Protein AF-M6F0S8-F1 (afdb_monomer_lite)

Secondary structure (DSSP, 8-state):
---SSSS--HHHHHHHHHHHHH-TT-EEEEEE--TTTTSSSS--TTS-EEEEEETTEEEEEE-SSS-SHHHHTSPPP-TT----

Structure (mmCIF, N/CA/C/O backbone):
data_AF-M6F0S8-F1
#
_entry.id   AF-M6F0S8-F1
#
loop_
_atom_site.group_PDB
_atom_site.id
_atom_site.type_symbol
_atom_site.label_atom_id
_atom_site.label_alt_id
_atom_site.label_comp_id
_atom_site.label_asym_id
_atom_site.label_entity_id
_atom_site.label_seq_id
_atom_site.pdbx_PDB_ins_code
_atom_site.Cartn_x
_atom_site.Cartn_y
_atom_site.Cartn_z
_atom_site.occupancy
_atom_site.B_iso_or_equiv
_atom_site.auth_seq_id
_atom_site.auth_comp_id
_atom_site.auth_asym_id
_atom_site.auth_atom_id
_atom_site.pdbx_PDB_model_num
ATOM 1 N N . MET A 1 1 ? 3.752 24.900 -12.926 1.00 35.91 1 MET A N 1
ATOM 2 C CA . MET A 1 1 ? 4.389 23.608 -13.249 1.00 35.91 1 MET A CA 1
ATOM 3 C C . MET A 1 1 ? 3.657 22.543 -12.457 1.00 35.91 1 MET A C 1
ATOM 5 O O . MET A 1 1 ? 3.694 22.576 -11.237 1.00 35.91 1 MET A O 1
ATOM 9 N N . SER A 1 2 ? 2.867 21.733 -13.155 1.00 46.56 2 SER A N 1
ATOM 10 C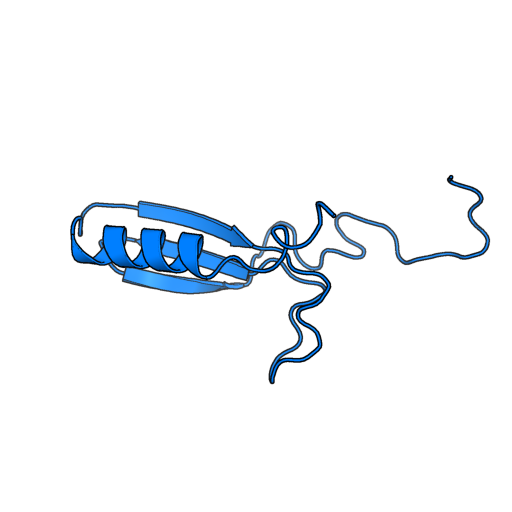 CA . SER A 1 2 ? 1.988 20.696 -12.609 1.00 46.56 2 SER A CA 1
ATOM 11 C C . SER A 1 2 ? 2.703 19.359 -12.768 1.00 46.56 2 SER A C 1
ATOM 13 O O . SER A 1 2 ? 2.896 18.938 -13.902 1.00 46.56 2 SER A O 1
ATOM 15 N N . GLY A 1 3 ? 3.131 18.740 -11.667 1.00 37.12 3 GLY A N 1
ATOM 16 C CA . GLY A 1 3 ? 3.820 17.442 -11.712 1.00 37.12 3 GLY A CA 1
ATOM 17 C C . GLY A 1 3 ? 4.332 16.892 -10.376 1.00 37.12 3 GLY A C 1
ATOM 18 O O . GLY A 1 3 ? 5.089 15.940 -10.388 1.00 37.12 3 GLY A O 1
ATOM 19 N N . LEU A 1 4 ? 3.958 17.469 -9.227 1.00 41.94 4 LEU A N 1
ATOM 20 C CA . LEU A 1 4 ? 4.554 17.133 -7.918 1.00 41.94 4 LEU A CA 1
ATOM 21 C C . LEU A 1 4 ? 3.631 16.337 -6.975 1.00 41.94 4 LEU A C 1
ATOM 23 O O . LEU A 1 4 ? 3.925 16.232 -5.791 1.00 41.94 4 LEU A O 1
ATOM 27 N N . PHE A 1 5 ? 2.512 15.792 -7.466 1.00 44.03 5 PHE A N 1
ATOM 28 C CA . PHE A 1 5 ? 1.508 15.141 -6.604 1.00 44.03 5 PHE A CA 1
ATOM 29 C C . PHE A 1 5 ? 1.251 13.654 -6.890 1.00 44.03 5 PHE A C 1
ATOM 31 O O . PHE A 1 5 ? 0.408 13.073 -6.2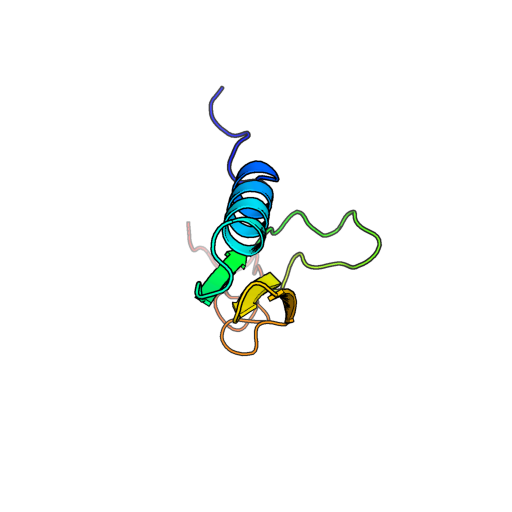14 1.00 44.03 5 PHE A O 1
ATOM 38 N N . ASN A 1 6 ? 1.971 13.031 -7.833 1.00 46.16 6 ASN A N 1
ATOM 39 C CA . ASN A 1 6 ? 1.897 11.575 -8.047 1.00 46.16 6 ASN A CA 1
ATOM 40 C C . ASN A 1 6 ? 2.841 10.769 -7.142 1.00 46.16 6 ASN A C 1
ATOM 42 O O . ASN A 1 6 ? 2.800 9.547 -7.166 1.00 46.16 6 ASN A O 1
ATOM 46 N N . HIS A 1 7 ? 3.651 11.436 -6.322 1.00 54.12 7 HIS A N 1
ATOM 47 C CA . HIS A 1 7 ? 4.498 10.778 -5.330 1.00 54.12 7 HIS A CA 1
ATOM 48 C C . HIS A 1 7 ? 3.649 10.333 -4.132 1.00 54.12 7 HIS A C 1
ATOM 50 O O . HIS A 1 7 ? 2.673 11.021 -3.811 1.00 54.12 7 HIS A O 1
ATOM 56 N N . ARG A 1 8 ? 4.021 9.230 -3.458 1.00 61.12 8 ARG A N 1
ATOM 57 C CA . ARG A 1 8 ? 3.411 8.711 -2.217 1.00 61.12 8 ARG A CA 1
ATOM 58 C C . ARG A 1 8 ? 2.852 9.832 -1.334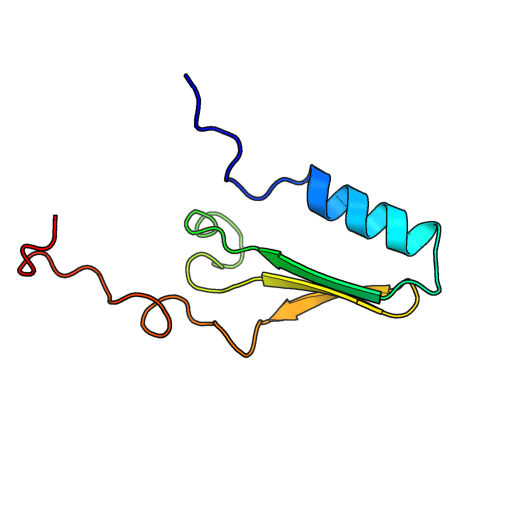 1.00 61.12 8 ARG A C 1
ATOM 60 O O . ARG A 1 8 ? 3.552 10.460 -0.539 1.00 61.12 8 ARG A O 1
ATOM 67 N N . SER A 1 9 ? 1.554 10.097 -1.477 1.00 67.69 9 SER A N 1
ATOM 68 C CA . SER A 1 9 ? 0.923 11.211 -0.781 1.00 67.69 9 SER A CA 1
ATOM 69 C C . SER A 1 9 ? 0.663 10.793 0.656 1.00 67.69 9 SER A C 1
ATOM 71 O O . SER A 1 9 ? -0.281 10.048 0.934 1.00 67.69 9 SER A O 1
ATOM 73 N N . ALA A 1 10 ? 1.498 11.285 1.576 1.00 76.06 10 ALA A N 1
ATOM 74 C CA . ALA A 1 10 ? 1.339 11.073 3.016 1.00 76.06 10 ALA A CA 1
ATOM 75 C C . ALA A 1 10 ? -0.101 11.360 3.481 1.00 76.06 10 ALA A C 1
ATOM 77 O O . ALA A 1 10 ? -0.632 10.642 4.323 1.00 76.06 10 ALA A O 1
ATOM 78 N N . LEU A 1 11 ? -0.777 12.317 2.832 1.00 84.69 11 LEU A N 1
ATOM 79 C CA . LEU A 1 11 ? -2.169 12.669 3.093 1.00 84.69 11 LEU A CA 1
ATOM 80 C C . LEU A 1 11 ? -3.137 11.481 2.966 1.00 84.69 11 LEU A C 1
ATOM 82 O O . LEU A 1 11 ? -4.034 11.340 3.792 1.00 84.69 11 LEU A O 1
ATOM 86 N N . ILE A 1 12 ? -2.991 10.628 1.947 1.00 87.88 12 ILE A N 1
ATOM 87 C CA . ILE A 1 12 ? -3.920 9.504 1.738 1.00 87.88 12 ILE A CA 1
ATOM 88 C C . ILE A 1 12 ? -3.715 8.425 2.806 1.00 87.88 12 ILE A C 1
ATOM 90 O O . ILE A 1 12 ? -4.691 7.881 3.330 1.00 87.88 12 ILE A O 1
ATOM 94 N N . ILE A 1 13 ? -2.461 8.168 3.186 1.00 90.12 13 ILE A N 1
ATOM 95 C CA . ILE A 1 13 ? -2.130 7.244 4.278 1.00 90.12 13 ILE A CA 1
ATOM 96 C C . ILE A 1 13 ? -2.663 7.795 5.610 1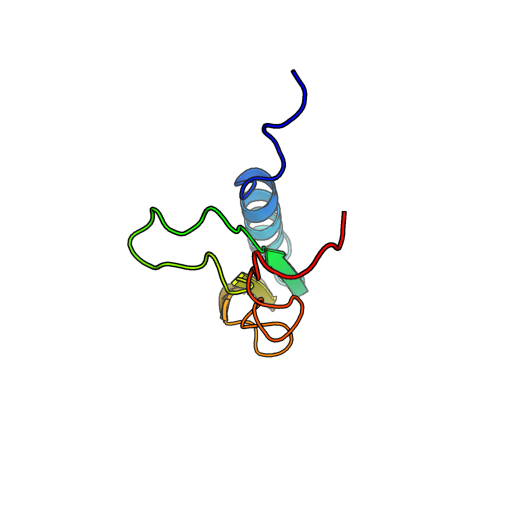.00 90.12 13 ILE A C 1
ATOM 98 O O . ILE A 1 13 ? -3.288 7.057 6.373 1.00 90.12 13 ILE A O 1
ATOM 102 N N . ASP A 1 14 ? -2.505 9.097 5.863 1.00 92.06 14 ASP A N 1
ATOM 103 C CA . ASP A 1 14 ? -3.020 9.766 7.062 1.00 92.06 14 ASP A CA 1
ATOM 104 C C . ASP A 1 14 ? -4.550 9.710 7.150 1.00 92.06 14 ASP A C 1
ATOM 106 O O . ASP A 1 14 ? -5.102 9.514 8.235 1.00 92.06 14 ASP A O 1
ATOM 110 N N . ILE A 1 15 ? -5.256 9.819 6.020 1.00 92.31 15 ILE A N 1
ATOM 111 C CA . ILE A 1 15 ? -6.710 9.622 5.967 1.00 92.31 15 ILE A CA 1
ATOM 112 C C . ILE A 1 15 ? -7.069 8.178 6.336 1.00 92.31 15 ILE A C 1
ATOM 114 O O . ILE A 1 15 ? -7.949 7.972 7.172 1.00 92.31 15 ILE A O 1
ATOM 118 N N . PHE A 1 16 ? -6.384 7.179 5.771 1.00 93.25 16 PHE A N 1
ATOM 119 C CA . PHE A 1 16 ? -6.612 5.767 6.108 1.00 93.25 16 PHE A CA 1
ATOM 120 C C . PHE A 1 16 ? -6.372 5.485 7.592 1.00 93.25 16 PHE A C 1
ATOM 122 O O . PHE A 1 16 ? -7.177 4.807 8.235 1.00 93.25 16 PHE A O 1
ATOM 129 N N . LYS A 1 17 ? -5.313 6.071 8.153 1.00 94.12 17 LYS A N 1
ATOM 130 C CA . LYS A 1 17 ? -5.013 6.009 9.584 1.00 94.12 17 LYS A CA 1
ATOM 131 C C . LYS A 1 17 ? -6.094 6.694 10.412 1.00 94.12 17 LYS A C 1
ATOM 133 O O . LYS A 1 17 ? -6.556 6.163 11.416 1.00 94.12 17 LYS A O 1
ATOM 138 N N . LYS A 1 18 ? -6.585 7.852 9.971 1.00 95.75 18 LYS A N 1
ATOM 139 C CA . LYS A 1 18 ? -7.671 8.521 10.683 1.00 95.75 18 LYS A CA 1
ATOM 140 C C . LYS A 1 18 ? -8.932 7.662 10.698 1.00 95.75 18 LYS A C 1
ATOM 142 O O . LYS A 1 18 ? -9.541 7.527 11.754 1.00 95.75 18 LYS A O 1
ATOM 147 N N . ILE A 1 19 ? -9.297 7.065 9.561 1.00 95.00 19 ILE A N 1
ATOM 148 C CA . ILE A 1 19 ? -10.442 6.151 9.445 1.00 95.00 19 ILE A CA 1
ATOM 149 C C . ILE A 1 19 ? -10.266 4.948 10.376 1.00 95.00 19 ILE A C 1
ATOM 151 O O . ILE A 1 19 ? -11.231 4.575 11.044 1.00 95.00 19 ILE A O 1
ATOM 155 N N . SER A 1 20 ? -9.061 4.370 10.460 1.00 95.06 20 SER A N 1
ATOM 156 C CA . SER A 1 20 ? -8.794 3.244 11.361 1.00 95.06 20 SER A CA 1
ATOM 157 C C . SER A 1 20 ? -9.050 3.594 12.827 1.00 95.06 20 SER A C 1
ATOM 159 O O . SER A 1 20 ? -9.624 2.780 13.549 1.00 95.06 20 SER A O 1
ATOM 161 N N . ASP A 1 21 ? -8.723 4.825 13.230 1.00 95.12 21 ASP A N 1
ATOM 162 C CA . ASP A 1 21 ? -8.913 5.311 14.600 1.00 95.12 21 ASP A CA 1
ATOM 163 C C . ASP A 1 21 ? -10.382 5.616 14.934 1.00 95.12 21 ASP A C 1
ATOM 165 O O . ASP A 1 21 ? -10.859 5.286 16.020 1.00 95.12 21 ASP A O 1
ATOM 169 N N . ILE A 1 22 ? -11.110 6.284 14.029 1.00 97.12 22 ILE A N 1
ATOM 170 C CA . ILE A 1 22 ? -12.476 6.762 14.317 1.00 97.12 22 ILE A CA 1
ATOM 171 C C . ILE A 1 22 ? -13.568 5.740 13.984 1.00 97.12 22 ILE A C 1
ATOM 173 O O . ILE A 1 22 ? -14.691 5.861 14.473 1.00 97.12 22 ILE A O 1
ATOM 177 N N . MET A 1 23 ? -13.267 4.744 13.149 1.00 95.06 23 MET A N 1
ATOM 178 C CA . MET A 1 23 ? -14.232 3.757 12.665 1.00 95.06 23 MET A CA 1
ATOM 179 C C . MET A 1 23 ? -13.640 2.341 12.748 1.00 95.06 23 MET A C 1
ATOM 181 O O . MET A 1 23 ? -13.256 1.763 11.730 1.00 95.06 23 MET A O 1
ATOM 185 N N . PRO A 1 24 ? -13.625 1.710 13.939 1.00 90.06 24 PRO A N 1
ATOM 186 C CA . PRO A 1 24 ? -13.019 0.389 14.137 1.00 90.06 24 PRO A CA 1
ATOM 187 C C . PRO A 1 24 ? -13.737 -0.746 13.389 1.00 90.06 24 PRO A C 1
ATOM 189 O O . PRO A 1 24 ? -13.239 -1.863 13.344 1.00 90.06 24 PRO A O 1
ATOM 192 N N . GLY A 1 25 ? -14.912 -0.495 12.801 1.00 93.75 25 GLY A N 1
ATOM 193 C CA . GLY A 1 25 ? -15.604 -1.441 11.917 1.00 93.75 25 GLY A CA 1
ATOM 194 C C . GLY A 1 25 ? -15.175 -1.362 10.447 1.00 93.75 25 GLY A C 1
ATOM 195 O O . GLY A 1 25 ? -15.562 -2.228 9.664 1.00 93.75 25 GLY A O 1
ATOM 196 N N . SER A 1 26 ? -14.400 -0.344 10.066 1.00 93.88 26 SER A N 1
ATOM 197 C CA . SER A 1 26 ? -13.981 -0.129 8.683 1.00 93.88 26 SER A CA 1
ATOM 198 C C . SER A 1 26 ? -13.009 -1.204 8.204 1.00 93.88 26 SER A C 1
ATOM 200 O O . SER A 1 26 ? -12.220 -1.773 8.969 1.00 93.88 26 SER A O 1
ATOM 202 N N . TYR A 1 27 ? -13.069 -1.460 6.902 1.00 95.81 27 TYR A N 1
ATOM 203 C CA . TYR A 1 27 ? -12.151 -2.321 6.176 1.00 95.81 27 TYR A CA 1
ATOM 204 C C . TYR A 1 27 ? -11.853 -1.707 4.808 1.00 95.81 27 TYR A C 1
ATOM 206 O O . TYR A 1 27 ? -12.682 -0.981 4.259 1.00 95.81 27 TYR A O 1
ATOM 214 N N . GLY A 1 28 ? -10.674 -1.983 4.261 1.00 94.75 28 GLY A N 1
ATOM 215 C CA . GLY A 1 28 ? -10.270 -1.445 2.968 1.00 94.75 28 GLY A CA 1
ATOM 216 C C . GLY A 1 28 ? -8.843 -1.817 2.597 1.00 94.75 28 GLY A C 1
ATOM 217 O O . GLY A 1 28 ? -8.062 -2.254 3.442 1.00 94.75 28 GLY A O 1
ATOM 218 N N . LEU A 1 29 ? -8.520 -1.630 1.323 1.00 95.69 29 LEU A N 1
ATOM 219 C CA . LEU A 1 29 ? -7.177 -1.779 0.778 1.00 95.69 29 LEU A CA 1
ATOM 220 C C . LEU A 1 29 ? -6.813 -0.477 0.067 1.00 95.69 29 LEU A C 1
ATOM 222 O O . LEU A 1 29 ? -7.620 0.051 -0.698 1.00 95.69 29 LEU A O 1
ATOM 226 N N . LEU A 1 30 ? -5.611 0.022 0.320 1.00 94.00 30 LEU A N 1
ATOM 227 C CA . LEU A 1 30 ? -5.010 1.126 -0.414 1.00 94.00 30 LEU A CA 1
ATOM 228 C C . LEU A 1 30 ? -3.733 0.609 -1.071 1.00 94.00 30 LEU A C 1
ATOM 230 O O . LEU A 1 30 ? -2.787 0.240 -0.383 1.00 94.00 30 LEU A O 1
ATOM 234 N N . TYR A 1 31 ? -3.738 0.579 -2.397 1.00 93.31 31 TYR A N 1
ATOM 235 C CA . TYR A 1 31 ? -2.585 0.220 -3.212 1.00 93.31 31 TYR A CA 1
ATOM 236 C C . TYR A 1 31 ? -1.799 1.482 -3.551 1.00 93.31 31 TYR A C 1
ATOM 238 O O . TYR A 1 31 ? -2.383 2.465 -4.007 1.00 93.31 31 TYR A O 1
ATOM 246 N N . ILE A 1 32 ? -0.489 1.447 -3.325 1.00 90.31 32 ILE A N 1
ATOM 247 C CA . ILE A 1 32 ? 0.440 2.510 -3.703 1.00 90.31 32 ILE A CA 1
ATOM 248 C C . ILE A 1 32 ? 1.558 1.868 -4.516 1.00 90.31 32 ILE A C 1
ATOM 250 O O . ILE A 1 32 ? 2.177 0.915 -4.054 1.00 90.31 32 ILE A O 1
ATOM 254 N N . HIS A 1 33 ? 1.798 2.396 -5.708 1.00 90.38 33 HIS A N 1
ATOM 255 C CA . HIS A 1 33 ? 2.981 2.113 -6.509 1.00 90.38 33 HIS A CA 1
ATOM 256 C C . HIS A 1 33 ? 3.718 3.431 -6.706 1.00 90.38 33 HIS A C 1
ATOM 258 O O . HIS A 1 33 ? 3.089 4.431 -7.058 1.00 90.38 33 HIS A O 1
ATOM 264 N N . ASP A 1 34 ? 5.010 3.433 -6.406 1.00 88.00 34 ASP A N 1
ATOM 265 C CA . ASP A 1 34 ? 5.866 4.610 -6.463 1.00 88.00 34 ASP A CA 1
ATOM 266 C C . ASP A 1 34 ? 7.226 4.183 -7.018 1.00 88.00 34 ASP A C 1
ATOM 268 O O . ASP A 1 34 ? 8.046 3.610 -6.306 1.00 88.00 34 ASP A O 1
ATOM 272 N N . GLU A 1 35 ? 7.435 4.422 -8.312 1.00 83.50 35 GLU A N 1
ATOM 273 C CA . GLU A 1 35 ? 8.654 4.028 -9.032 1.00 83.50 35 GLU A CA 1
ATOM 274 C C . GLU A 1 35 ? 9.916 4.743 -8.520 1.00 83.50 35 GLU A C 1
ATOM 276 O O . GLU A 1 35 ? 11.029 4.289 -8.767 1.00 83.50 35 GLU A O 1
ATOM 281 N N . GLU A 1 36 ? 9.757 5.841 -7.773 1.00 81.50 36 GLU A N 1
ATOM 282 C CA . GLU A 1 36 ? 10.857 6.583 -7.152 1.00 81.50 36 GLU A CA 1
ATOM 283 C C . GLU A 1 36 ? 11.132 6.151 -5.696 1.00 81.50 36 GLU A C 1
ATOM 285 O O . GLU A 1 36 ? 11.920 6.794 -4.994 1.00 81.50 36 GLU A O 1
ATOM 290 N N . ASP A 1 37 ? 10.501 5.072 -5.212 1.00 81.31 37 ASP A N 1
ATOM 291 C CA . ASP A 1 37 ? 10.725 4.513 -3.869 1.00 81.31 37 ASP A CA 1
ATOM 292 C C . ASP A 1 37 ? 11.995 3.636 -3.792 1.00 81.31 37 ASP A C 1
ATOM 294 O O . ASP A 1 37 ? 12.036 2.608 -3.118 1.00 81.31 37 ASP A O 1
ATOM 298 N N . ASP A 1 38 ? 13.045 4.049 -4.505 1.00 74.75 38 ASP A N 1
ATOM 299 C CA . ASP A 1 38 ? 14.372 3.421 -4.550 1.00 74.75 38 ASP A CA 1
ATOM 300 C C . ASP A 1 38 ? 15.367 4.060 -3.558 1.00 74.75 38 ASP A C 1
ATOM 302 O O . ASP A 1 38 ? 16.451 3.534 -3.297 1.00 74.75 38 ASP A O 1
ATOM 306 N N . LYS A 1 39 ? 15.005 5.215 -2.985 1.00 74.06 39 LYS A N 1
ATOM 307 C CA . LYS A 1 39 ? 15.869 6.035 -2.110 1.00 74.06 39 LYS A CA 1
ATOM 308 C C . LYS A 1 39 ? 15.713 5.753 -0.614 1.00 74.06 39 LYS A C 1
ATOM 310 O O . LYS A 1 39 ? 16.440 6.348 0.185 1.00 74.06 39 LYS A O 1
ATOM 315 N N . ASN A 1 40 ? 14.761 4.912 -0.219 1.00 72.00 40 ASN A N 1
ATOM 316 C CA . ASN A 1 40 ? 14.520 4.556 1.181 1.00 72.00 40 ASN A CA 1
ATOM 317 C C . ASN A 1 40 ? 15.362 3.337 1.615 1.00 72.00 40 ASN A C 1
ATOM 319 O O . ASN A 1 40 ? 16.096 2.755 0.825 1.00 72.00 40 ASN A O 1
ATOM 323 N N . GLU A 1 41 ? 15.298 2.954 2.898 1.00 80.31 41 GLU A N 1
ATOM 324 C CA . GLU A 1 41 ? 16.047 1.793 3.428 1.00 80.31 41 GLU A CA 1
ATOM 325 C C . GLU A 1 41 ? 15.666 0.465 2.748 1.00 80.31 41 GLU A C 1
ATOM 327 O O . GLU A 1 41 ? 16.463 -0.474 2.724 1.00 80.31 41 GLU A O 1
ATOM 332 N N . ILE A 1 42 ? 14.445 0.392 2.215 1.00 81.38 42 ILE A N 1
ATOM 333 C CA . ILE A 1 42 ? 13.912 -0.729 1.446 1.00 81.38 42 ILE A CA 1
ATOM 334 C C . ILE A 1 42 ? 13.448 -0.164 0.106 1.00 81.38 42 ILE A C 1
ATOM 336 O O . ILE A 1 42 ? 12.684 0.797 0.084 1.00 81.38 42 ILE A O 1
ATOM 340 N N . ASP A 1 43 ? 13.919 -0.771 -0.979 1.00 87.12 43 ASP A N 1
ATOM 341 C CA . ASP A 1 43 ? 13.516 -0.438 -2.341 1.00 87.12 43 ASP A CA 1
ATOM 342 C C . ASP A 1 43 ? 12.144 -1.056 -2.646 1.00 87.12 43 ASP A C 1
ATOM 344 O O . ASP A 1 43 ? 11.985 -2.283 -2.629 1.00 87.12 43 ASP A O 1
ATOM 348 N N . HIS A 1 44 ? 11.163 -0.192 -2.900 1.00 87.12 44 HIS A N 1
ATOM 349 C CA . HIS A 1 44 ? 9.806 -0.563 -3.294 1.00 87.12 44 HIS A CA 1
ATOM 350 C C . HIS A 1 44 ? 9.463 -0.117 -4.727 1.00 87.12 44 HIS A C 1
ATOM 352 O O . HIS A 1 44 ? 8.316 -0.266 -5.145 1.00 87.12 44 HIS A O 1
ATOM 358 N N . SER A 1 45 ? 10.439 0.374 -5.500 1.00 91.06 45 SER A N 1
ATOM 359 C CA . SER A 1 45 ? 10.233 0.945 -6.844 1.00 91.06 45 SER A CA 1
ATOM 360 C C . SER A 1 45 ? 9.575 -0.007 -7.848 1.00 91.06 45 SER A C 1
ATOM 362 O O . SER A 1 45 ? 8.949 0.436 -8.805 1.00 91.06 45 SER A O 1
ATOM 364 N N . ASN A 1 46 ? 9.698 -1.320 -7.629 1.00 93.75 46 ASN A N 1
ATOM 365 C CA . ASN A 1 46 ? 9.142 -2.357 -8.496 1.00 93.75 46 ASN A CA 1
ATOM 366 C C . ASN A 1 46 ? 8.042 -3.200 -7.817 1.00 93.75 46 ASN A C 1
ATOM 368 O O . ASN A 1 46 ? 7.749 -4.319 -8.252 1.00 93.75 46 ASN A O 1
ATOM 372 N N . GLU A 1 47 ? 7.444 -2.715 -6.725 1.00 93.19 47 GLU A N 1
ATOM 373 C CA . GLU A 1 47 ? 6.336 -3.393 -6.048 1.00 93.19 47 GLU A CA 1
ATOM 374 C C . GLU A 1 47 ? 5.195 -2.446 -5.663 1.00 93.19 47 GLU A C 1
ATOM 376 O O . GLU A 1 47 ? 5.375 -1.265 -5.380 1.00 93.19 47 GLU A O 1
ATOM 381 N N . PHE A 1 48 ? 3.980 -2.989 -5.622 1.00 93.31 48 PHE A N 1
ATOM 382 C CA . PHE A 1 48 ? 2.854 -2.323 -4.985 1.00 93.31 48 PHE A CA 1
ATOM 383 C C . PHE A 1 48 ? 2.917 -2.563 -3.479 1.00 93.31 48 PHE A C 1
ATOM 385 O O . PHE A 1 48 ? 2.891 -3.696 -2.988 1.00 93.31 48 PHE A O 1
ATOM 392 N N . VAL A 1 49 ? 2.904 -1.472 -2.726 1.00 91.94 49 VAL A N 1
ATOM 393 C CA . VAL A 1 49 ? 2.718 -1.487 -1.282 1.00 91.94 49 VAL A CA 1
ATOM 394 C C . VAL A 1 49 ? 1.225 -1.430 -0.972 1.00 91.94 49 VAL A C 1
ATOM 396 O O . VAL A 1 49 ? 0.524 -0.509 -1.400 1.00 91.94 49 VAL A O 1
ATOM 399 N N . VAL A 1 50 ? 0.728 -2.386 -0.180 1.00 95.19 50 VAL A N 1
ATOM 400 C CA . VAL A 1 50 ? -0.689 -2.447 0.203 1.00 95.19 50 VAL A CA 1
ATOM 401 C C . VAL A 1 50 ? -0.870 -2.019 1.647 1.00 95.19 50 VAL A C 1
ATOM 403 O O . VAL A 1 50 ? -0.356 -2.642 2.567 1.00 95.19 50 VAL A O 1
ATOM 406 N N . TRP A 1 51 ? -1.681 -0.995 1.870 1.00 94.81 51 TRP A N 1
ATOM 407 C CA . TRP A 1 51 ? -2.170 -0.621 3.190 1.00 94.81 51 TRP A CA 1
ATOM 408 C C . TRP A 1 51 ? -3.517 -1.294 3.438 1.00 94.81 51 TRP A C 1
ATOM 410 O O . TRP A 1 51 ? -4.543 -0.928 2.859 1.00 94.81 51 TRP A O 1
ATOM 420 N N . LYS A 1 52 ? -3.513 -2.307 4.301 1.00 96.06 52 LYS A N 1
ATOM 421 C CA . LYS A 1 52 ? -4.682 -3.098 4.671 1.00 96.06 52 LYS A CA 1
ATOM 422 C C . LYS A 1 52 ? -5.303 -2.558 5.948 1.00 96.06 52 LYS A C 1
ATOM 424 O O . LYS A 1 52 ? -4.708 -2.653 7.019 1.00 96.06 52 LYS A O 1
ATOM 429 N N . LEU A 1 53 ? -6.532 -2.063 5.836 1.00 96.50 53 LEU A N 1
ATOM 430 C CA . LEU A 1 53 ? -7.389 -1.731 6.964 1.00 96.50 53 LEU A CA 1
ATOM 431 C C . LEU A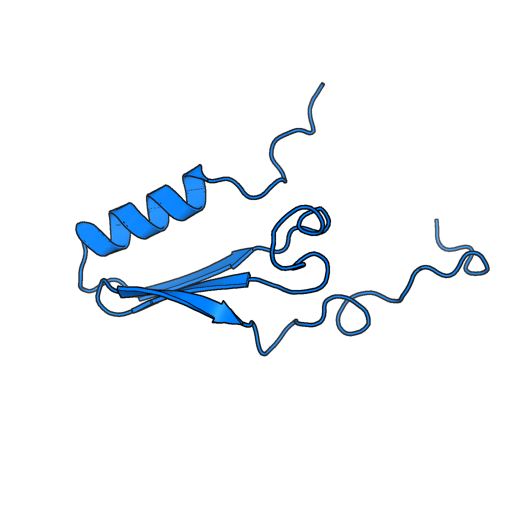 1 53 ? -8.329 -2.904 7.254 1.00 96.50 53 LEU A C 1
ATOM 433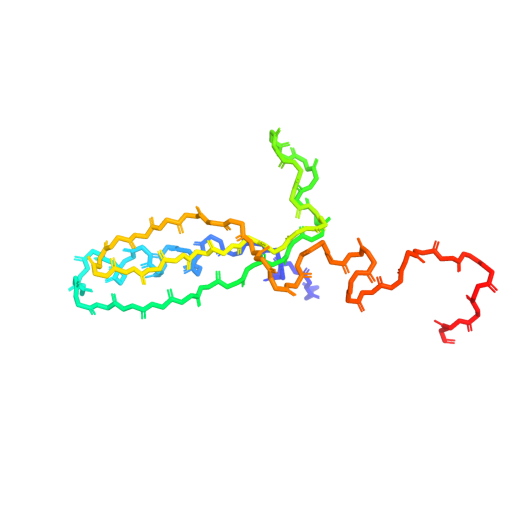 O O . LEU A 1 53 ? -9.135 -3.287 6.406 1.00 96.50 53 LEU A O 1
ATOM 437 N N . ALA A 1 54 ? -8.263 -3.462 8.458 1.00 96.12 54 ALA A N 1
ATOM 438 C CA . ALA A 1 54 ? -9.187 -4.488 8.919 1.00 96.12 54 ALA A CA 1
ATOM 439 C C . ALA A 1 54 ? -9.525 -4.285 10.396 1.00 96.12 54 ALA A C 1
ATOM 441 O O . ALA A 1 54 ? -8.664 -4.394 11.266 1.00 96.12 54 ALA A O 1
ATOM 442 N N . ARG A 1 55 ? -10.803 -4.021 10.690 1.00 93.94 55 ARG A N 1
ATOM 443 C CA . ARG A 1 55 ? -11.298 -3.839 12.064 1.00 93.94 55 ARG A CA 1
ATOM 444 C C . ARG A 1 55 ? -10.497 -2.786 12.848 1.00 93.94 55 ARG A C 1
ATOM 446 O O . ARG A 1 55 ? -10.029 -3.065 13.950 1.00 93.94 55 ARG A O 1
ATOM 453 N N . GLY A 1 56 ? -10.258 -1.624 12.237 1.00 91.81 56 GLY A N 1
ATOM 454 C CA . GLY A 1 56 ? -9.470 -0.540 12.841 1.00 91.81 56 GLY A CA 1
ATOM 455 C C . GLY A 1 56 ? -7.955 -0.778 12.889 1.00 91.81 56 GLY A C 1
ATOM 456 O O . GLY A 1 56 ? -7.232 0.073 13.389 1.00 91.81 56 GLY A O 1
ATOM 457 N N . HIS A 1 57 ? -7.455 -1.898 12.359 1.00 93.69 57 HIS A N 1
ATOM 458 C CA . HIS A 1 57 ? -6.019 -2.160 12.253 1.00 93.69 57 HIS A CA 1
ATOM 459 C C . HIS A 1 57 ? -5.547 -1.818 10.849 1.00 93.69 57 HIS A C 1
ATOM 461 O O . HIS A 1 57 ? -6.052 -2.394 9.886 1.00 93.69 57 HIS A O 1
ATOM 467 N N . LEU A 1 58 ? -4.594 -0.895 10.749 1.00 94.94 58 LEU A N 1
ATOM 468 C CA . LEU A 1 58 ? -3.965 -0.498 9.498 1.00 94.94 58 LEU A CA 1
ATOM 469 C C . LEU A 1 58 ? -2.540 -1.062 9.447 1.00 94.94 58 LEU A C 1
ATOM 471 O O . LEU A 1 58 ? -1.691 -0.632 10.223 1.00 94.94 58 LEU A O 1
ATOM 475 N N . ASN A 1 59 ? -2.287 -1.999 8.535 1.00 94.94 59 ASN A N 1
ATOM 476 C CA . ASN A 1 59 ? -0.979 -2.630 8.346 1.00 94.94 59 ASN A CA 1
ATOM 477 C C . ASN A 1 59 ? -0.500 -2.464 6.906 1.00 94.94 59 ASN A C 1
ATOM 479 O O . ASN A 1 59 ? -1.310 -2.461 5.979 1.00 94.94 59 ASN A O 1
ATOM 483 N N . GLN A 1 60 ? 0.814 -2.378 6.729 1.00 93.62 60 GLN A N 1
ATOM 484 C CA . GLN A 1 60 ? 1.448 -2.476 5.421 1.00 93.62 60 GLN A CA 1
ATOM 485 C C . GLN A 1 60 ? 1.698 -3.954 5.093 1.00 93.62 60 GLN A C 1
ATOM 487 O O . GLN A 1 60 ? 2.181 -4.705 5.936 1.00 93.62 60 GLN A O 1
ATOM 492 N N . GLU A 1 61 ? 1.358 -4.366 3.879 1.00 93.25 61 GLU A N 1
ATOM 493 C CA . GLU A 1 61 ? 1.466 -5.729 3.366 1.00 93.25 61 GLU A CA 1
ATOM 494 C C . GLU A 1 61 ? 2.110 -5.689 1.974 1.00 93.25 61 GLU A C 1
ATOM 496 O O . GLU A 1 61 ? 1.972 -4.703 1.241 1.00 93.25 61 GLU A O 1
ATOM 501 N N . LYS A 1 62 ? 2.787 -6.777 1.591 1.00 89.44 62 LYS A N 1
ATOM 502 C CA . LYS A 1 62 ? 3.229 -6.966 0.204 1.00 89.44 62 LYS A CA 1
ATOM 503 C C . LYS A 1 62 ? 2.031 -7.315 -0.667 1.00 89.44 62 LYS A C 1
ATOM 505 O O . LYS A 1 62 ? 1.209 -8.148 -0.280 1.00 89.44 62 LYS A O 1
ATOM 510 N N . ASP A 1 63 ? 1.949 -6.710 -1.843 1.00 93.69 63 ASP A N 1
ATOM 511 C CA . ASP A 1 63 ? 0.955 -7.095 -2.833 1.00 93.69 63 ASP A CA 1
ATOM 512 C C . ASP A 1 63 ? 1.302 -8.461 -3.465 1.00 93.69 63 ASP A C 1
ATOM 514 O O . ASP A 1 63 ? 2.404 -8.632 -3.984 1.00 93.69 63 ASP A O 1
ATOM 518 N N . PRO A 1 64 ? 0.379 -9.439 -3.455 1.00 92.75 64 PRO A N 1
ATOM 519 C CA . PRO A 1 64 ? 0.594 -10.727 -4.103 1.00 92.75 64 PRO A CA 1
ATOM 520 C C . PRO A 1 64 ? 0.037 -10.804 -5.537 1.00 92.75 64 PRO A C 1
ATOM 522 O O . PRO A 1 64 ? 0.132 -11.871 -6.142 1.00 92.75 64 PRO A O 1
ATOM 525 N N . PHE A 1 65 ? -0.617 -9.755 -6.057 1.00 94.06 65 PHE A N 1
ATOM 526 C CA . PHE A 1 65 ? -1.399 -9.842 -7.299 1.00 94.06 65 PHE A CA 1
ATOM 527 C C . PHE A 1 65 ? -0.763 -9.138 -8.495 1.00 94.06 65 PHE A C 1
ATOM 529 O O . PHE A 1 65 ? -0.839 -9.649 -9.609 1.00 94.06 65 PHE A O 1
ATOM 536 N N . LEU A 1 66 ? -0.198 -7.958 -8.272 1.00 93.56 66 LEU A N 1
ATOM 537 C CA . LEU A 1 66 ? 0.336 -7.058 -9.293 1.00 93.56 66 LEU A CA 1
ATOM 538 C C . LEU A 1 66 ? 1.864 -6.936 -9.215 1.00 93.56 66 LEU A C 1
ATOM 540 O O . LEU A 1 66 ? 2.489 -6.476 -10.164 1.00 93.56 66 LEU A O 1
ATOM 544 N N . SER A 1 67 ? 2.466 -7.360 -8.104 1.00 94.50 67 SER A N 1
ATOM 545 C CA . SER A 1 67 ? 3.905 -7.290 -7.871 1.00 94.50 67 SER A CA 1
ATOM 546 C C . SER A 1 67 ? 4.622 -8.578 -8.298 1.00 94.50 67 SER A C 1
ATOM 548 O O . SER A 1 67 ? 4.112 -9.674 -8.048 1.00 94.50 67 SER A O 1
ATOM 550 N N . PRO A 1 68 ? 5.834 -8.476 -8.876 1.00 94.62 68 PRO A N 1
ATOM 551 C CA . PRO A 1 68 ? 6.548 -7.231 -9.186 1.00 94.62 68 PRO A CA 1
ATOM 552 C C . PRO A 1 68 ? 5.934 -6.492 -10.385 1.00 94.62 68 PRO A C 1
ATOM 554 O O . PRO A 1 68 ? 5.428 -7.146 -11.293 1.00 94.62 68 PRO A O 1
ATOM 557 N N . TYR A 1 69 ? 6.004 -5.159 -10.413 1.00 94.56 69 TYR A N 1
ATOM 558 C CA . TYR A 1 69 ? 5.418 -4.344 -11.489 1.00 94.56 69 TYR A CA 1
ATOM 559 C C . TYR A 1 69 ? 6.025 -4.678 -12.858 1.00 94.56 69 TYR A C 1
ATOM 561 O O . TYR A 1 69 ? 5.308 -4.987 -13.806 1.00 94.56 69 TYR A O 1
ATOM 569 N N . ILE A 1 70 ? 7.351 -4.737 -12.934 1.00 93.56 70 ILE A N 1
ATOM 570 C CA . ILE A 1 70 ? 8.118 -5.276 -14.053 1.00 93.56 70 ILE A CA 1
ATOM 571 C C . ILE A 1 70 ? 8.648 -6.663 -13.642 1.00 93.56 70 ILE A C 1
ATOM 573 O O . ILE A 1 70 ? 9.320 -6.777 -12.610 1.00 93.56 70 ILE A O 1
ATOM 577 N N . PRO A 1 71 ? 8.412 -7.736 -14.421 1.00 93.75 71 PRO A N 1
ATOM 578 C CA . PRO A 1 71 ? 7.796 -7.743 -15.746 1.00 93.75 71 PRO A CA 1
ATOM 579 C C . PRO A 1 71 ? 6.282 -8.048 -15.744 1.00 93.75 71 PRO A C 1
ATOM 581 O O . PRO A 1 71 ? 5.736 -8.402 -16.785 1.00 93.75 71 PRO A O 1
ATOM 584 N N . SER A 1 72 ? 5.607 -8.063 -14.586 1.00 93.81 72 SER A N 1
ATOM 585 C CA . SER A 1 72 ? 4.251 -8.644 -14.506 1.00 93.81 72 SER A CA 1
ATOM 586 C C . SER A 1 72 ? 3.175 -7.772 -15.152 1.00 93.81 72 SER A C 1
ATOM 588 O O . SER A 1 72 ? 2.195 -8.304 -15.672 1.00 93.81 72 SER A O 1
ATOM 590 N N . ILE A 1 73 ? 3.338 -6.450 -15.092 1.00 93.19 73 ILE A N 1
ATOM 591 C CA . ILE A 1 73 ? 2.429 -5.452 -15.663 1.00 93.19 73 ILE A CA 1
ATOM 592 C C . ILE A 1 73 ? 3.070 -4.768 -16.868 1.00 93.19 73 ILE A C 1
ATOM 594 O O . ILE A 1 73 ? 2.433 -4.686 -17.916 1.00 93.19 73 ILE A O 1
ATOM 598 N N . GLU A 1 74 ? 4.308 -4.292 -16.729 1.00 91.25 74 GLU A N 1
ATOM 599 C CA . GLU A 1 74 ? 5.061 -3.657 -17.813 1.00 91.25 74 GLU A CA 1
ATOM 600 C C . GLU A 1 74 ? 6.312 -4.448 -18.172 1.00 91.25 74 GLU A C 1
ATOM 602 O O . GLU A 1 74 ? 6.901 -5.135 -17.339 1.00 91.25 74 GLU A O 1
ATOM 607 N N . ASP A 1 75 ? 6.734 -4.332 -19.428 1.00 92.81 75 ASP A N 1
ATOM 608 C CA . ASP A 1 75 ? 7.980 -4.930 -19.882 1.00 92.81 75 ASP A CA 1
ATOM 609 C C . ASP A 1 75 ? 9.194 -4.138 -19.363 1.00 92.81 75 ASP A C 1
ATOM 611 O O . ASP A 1 75 ? 9.133 -2.913 -19.227 1.00 92.81 75 ASP A O 1
ATOM 615 N N . PRO A 1 76 ? 10.341 -4.802 -19.130 1.00 89.19 76 PRO A N 1
ATOM 616 C CA . PRO A 1 76 ? 11.594 -4.101 -18.893 1.00 89.19 76 PRO A CA 1
ATOM 617 C C . PRO A 1 76 ? 11.921 -3.162 -20.055 1.00 89.19 76 PRO A C 1
ATOM 619 O O . PRO A 1 76 ? 11.704 -3.507 -21.219 1.00 89.19 76 PRO A O 1
ATOM 622 N N . TYR A 1 77 ? 12.510 -2.009 -19.739 1.00 85.00 77 TYR A N 1
ATOM 623 C CA . TYR A 1 77 ? 12.952 -1.061 -20.755 1.00 85.00 77 TYR A CA 1
ATOM 624 C C . TYR A 1 77 ? 13.884 -1.732 -21.775 1.00 85.00 77 TYR A C 1
ATOM 626 O O . TYR A 1 77 ? 14.935 -2.273 -21.422 1.00 85.00 77 TYR A O 1
ATOM 634 N N . ASP A 1 78 ? 13.505 -1.654 -23.049 1.00 85.50 78 ASP A N 1
ATOM 635 C CA . ASP A 1 78 ? 14.265 -2.176 -24.178 1.00 85.50 78 ASP A CA 1
ATOM 636 C C . ASP A 1 78 ? 14.497 -1.048 -25.185 1.00 85.50 78 ASP A C 1
ATOM 638 O O . ASP A 1 78 ? 13.588 -0.626 -25.898 1.00 85.50 78 ASP A O 1
ATOM 642 N N . SER A 1 79 ? 15.741 -0.572 -25.263 1.00 81.50 79 SER A N 1
ATOM 643 C CA . SER A 1 79 ? 16.139 0.513 -26.166 1.00 81.50 79 SER A CA 1
ATOM 644 C C . SER A 1 79 ? 16.048 0.156 -27.654 1.00 81.50 79 SER A C 1
ATOM 646 O O . SER A 1 79 ? 16.230 1.033 -28.498 1.00 81.50 79 SER A O 1
ATOM 648 N N . SER A 1 80 ? 15.792 -1.113 -27.989 1.00 85.50 80 SER A N 1
ATOM 649 C CA . SER A 1 80 ? 15.564 -1.574 -29.359 1.00 85.50 80 SER A CA 1
ATOM 650 C C . SER A 1 80 ? 14.087 -1.593 -29.768 1.00 85.50 80 SER A C 1
ATOM 652 O O . SER A 1 80 ? 13.799 -1.687 -30.965 1.00 85.50 80 SER A O 1
ATOM 654 N N . ARG A 1 81 ? 13.150 -1.465 -28.815 1.00 77.50 81 ARG A N 1
ATOM 655 C CA . ARG A 1 81 ? 11.713 -1.363 -29.097 1.00 77.50 81 ARG A CA 1
ATOM 656 C C . ARG A 1 81 ? 11.357 0.079 -29.447 1.00 77.50 81 ARG A C 1
ATOM 658 O O . ARG A 1 81 ? 11.621 1.004 -28.688 1.00 77.50 81 ARG A O 1
ATOM 665 N N . ALA A 1 82 ? 10.778 0.271 -30.629 1.00 61.91 82 ALA A N 1
ATOM 666 C CA . ALA A 1 82 ? 10.452 1.579 -31.198 1.00 61.91 82 ALA A CA 1
ATOM 667 C C . ALA A 1 82 ? 9.051 2.077 -30.791 1.00 61.91 82 ALA A C 1
ATOM 669 O O . ALA A 1 82 ? 8.388 2.750 -31.578 1.00 61.91 82 ALA A O 1
ATOM 670 N N . ASP A 1 83 ? 8.587 1.725 -29.593 1.00 63.38 83 ASP A N 1
ATOM 671 C CA . ASP A 1 83 ? 7.217 1.989 -29.158 1.00 63.38 83 ASP A CA 1
ATOM 672 C C . ASP A 1 83 ? 7.153 3.343 -28.421 1.00 63.38 83 ASP A C 1
ATOM 674 O O . ASP A 1 83 ? 7.090 3.400 -27.194 1.00 63.38 83 ASP A O 1
ATOM 678 N N . ILE A 1 84 ? 7.211 4.437 -29.196 1.00 55.75 84 ILE A N 1
ATOM 679 C CA . ILE A 1 84 ? 6.706 5.783 -28.846 1.00 55.75 84 ILE A CA 1
ATOM 680 C C . ILE A 1 84 ? 5.908 6.322 -30.034 1.00 55.75 84 ILE A C 1
ATOM 682 O O . ILE A 1 84 ? 6.471 6.359 -31.153 1.00 55.75 84 ILE A O 1
#

pLDDT: mean 84.88, std 15.28, range [35.91, 97.12]

Foldseek 3Di:
DPDDPLAPDVVVVVVLLVCLVPPLQDWDKDWRAHLPQCPDPDRCNQFIWIFTRHSSDTDIDGDPPCPRVPPRVPDPDDPPDPDD

Organism: NCBI:txid1240687

Radius of gyration: 15.8 Å; chains: 1; bounding box: 32×34×46 Å

InterPro domains:
  IPR028965 Immunity protein 7 [PF15585] (4-75)

Sequence (84 aa):
MSGLFNHRSALIIDIFKKISDIMPGSYGLLYIHDEEDDKNEIDHSNEFVVWKLARGHLNQEKDPFLSPYIPSIEDPYDSSRADI